Protein AF-A0A090RWK5-F1 (afdb_monomer_lite)

Sequence (52 aa):
MAFKLAAKGVATLEDLADQGVDELEGIEGLTEERAGELIMAARNICWFGDEE

Organism: NCBI:txid990268

Radius of gyration: 10.92 Å; chains: 1; bounding box: 30×18×27 Å

Secondary structure (DSSP, 8-state):
-HHHHHHTT--SHHHHHH--TGGGTT-TT--HHHHHHHHHHHHHHHHHTT--

Structure (mmCIF, N/CA/C/O backbone):
data_AF-A0A090RWK5-F1
#
_entry.id   AF-A0A090RWK5-F1
#
loop_
_atom_site.group_PDB
_atom_site.id
_atom_site.type_symbol
_atom_site.label_atom_id
_atom_site.label_alt_id
_atom_site.label_comp_id
_atom_site.label_asym_id
_atom_site.label_entity_id
_atom_site.label_seq_id
_atom_site.pdbx_PDB_ins_code
_atom_site.Cartn_x
_atom_site.Cartn_y
_atom_site.Cartn_z
_atom_site.occupancy
_atom_site.B_iso_or_equiv
_atom_site.auth_seq_id
_atom_site.auth_comp_id
_atom_site.auth_asym_id
_atom_site.auth_atom_id
_atom_site.pdbx_PDB_model_num
ATOM 1 N N . MET A 1 1 ? -0.915 -11.082 5.678 1.00 71.31 1 MET A N 1
ATOM 2 C CA . MET A 1 1 ? -0.814 -9.634 5.404 1.00 71.31 1 MET A CA 1
ATOM 3 C C . MET A 1 1 ? -1.298 -9.278 4.000 1.00 71.31 1 MET A C 1
ATOM 5 O O . MET A 1 1 ? -2.147 -8.409 3.902 1.00 71.31 1 MET A O 1
ATOM 9 N N . ALA A 1 2 ? -0.895 -10.010 2.951 1.00 77.75 2 ALA A N 1
ATOM 10 C CA . ALA A 1 2 ? -1.368 -9.788 1.573 1.00 77.75 2 ALA A CA 1
ATOM 11 C C . ALA A 1 2 ? -2.904 -9.674 1.428 1.00 77.75 2 ALA A C 1
ATOM 13 O O . ALA A 1 2 ? -3.392 -8.718 0.845 1.00 77.75 2 ALA A O 1
ATOM 14 N N . PHE A 1 3 ? -3.683 -10.565 2.054 1.00 80.12 3 PHE A N 1
ATOM 15 C CA . PHE A 1 3 ? -5.154 -10.483 2.020 1.00 80.12 3 PHE A CA 1
ATOM 16 C C . PHE A 1 3 ? -5.740 -9.228 2.695 1.00 80.12 3 PHE A C 1
ATOM 18 O O . PHE A 1 3 ? -6.808 -8.775 2.299 1.00 80.12 3 PHE A O 1
ATOM 25 N N . LYS A 1 4 ? -5.058 -8.658 3.701 1.00 85.12 4 LYS A N 1
ATOM 26 C CA . LYS A 1 4 ? -5.504 -7.431 4.386 1.00 85.12 4 LYS A CA 1
ATOM 27 C C . LYS A 1 4 ? -5.245 -6.189 3.521 1.00 85.12 4 LYS A C 1
ATOM 29 O O . LYS A 1 4 ? -6.071 -5.287 3.506 1.00 85.12 4 LYS A O 1
ATOM 34 N N . LEU A 1 5 ? -4.137 -6.183 2.777 1.00 85.50 5 LEU A N 1
ATOM 35 C CA . LEU A 1 5 ? -3.817 -5.151 1.785 1.00 85.50 5 LEU A CA 1
ATOM 36 C C . LEU A 1 5 ? -4.788 -5.214 0.596 1.00 85.50 5 LEU A C 1
ATOM 38 O O . LEU A 1 5 ? -5.402 -4.208 0.255 1.00 85.50 5 LEU A O 1
ATOM 42 N N . ALA A 1 6 ? -5.051 -6.415 0.073 1.00 85.75 6 ALA A N 1
ATOM 43 C CA . ALA A 1 6 ? -6.032 -6.618 -0.994 1.00 85.75 6 ALA A CA 1
ATOM 44 C C . ALA A 1 6 ? -7.449 -6.175 -0.588 1.00 85.75 6 ALA A C 1
ATOM 46 O O . ALA A 1 6 ? -8.173 -5.603 -1.397 1.00 85.75 6 ALA A O 1
ATOM 47 N N . ALA A 1 7 ? -7.837 -6.371 0.679 1.00 85.25 7 ALA A N 1
ATOM 48 C CA . ALA A 1 7 ? -9.114 -5.880 1.203 1.00 85.25 7 ALA A CA 1
ATOM 49 C C . ALA A 1 7 ? -9.220 -4.341 1.233 1.00 85.25 7 ALA A C 1
ATOM 51 O O . ALA A 1 7 ? -10.331 -3.817 1.235 1.00 85.25 7 ALA A O 1
ATOM 52 N N . LYS A 1 8 ? -8.088 -3.624 1.230 1.00 84.69 8 LYS A N 1
ATOM 53 C CA . LYS A 1 8 ? -8.016 -2.163 1.075 1.00 84.69 8 LYS A CA 1
ATOM 54 C C . LYS A 1 8 ? -7.875 -1.700 -0.382 1.00 84.69 8 LYS A C 1
ATOM 56 O O . LYS A 1 8 ? -7.739 -0.510 -0.621 1.00 84.69 8 LYS A O 1
ATOM 61 N N . GLY A 1 9 ? -7.938 -2.616 -1.351 1.00 85.44 9 GLY A N 1
ATOM 62 C CA . GLY A 1 9 ? -7.774 -2.298 -2.773 1.00 85.44 9 GLY A CA 1
ATOM 63 C C . GLY A 1 9 ? -6.328 -2.348 -3.269 1.00 85.44 9 GLY A C 1
ATOM 64 O O . GLY A 1 9 ? -6.096 -2.097 -4.442 1.00 85.44 9 GLY A O 1
ATOM 65 N N . VAL A 1 10 ? -5.373 -2.731 -2.416 1.00 92.12 10 VAL A N 1
ATOM 66 C CA . VAL A 1 10 ? -3.962 -2.896 -2.789 1.00 92.12 10 VAL A CA 1
ATOM 67 C C . VAL A 1 10 ? -3.747 -4.324 -3.291 1.00 92.12 10 VAL A C 1
ATOM 69 O O . VAL A 1 10 ? -3.496 -5.242 -2.503 1.00 92.12 10 VAL A O 1
ATOM 72 N N . ALA A 1 11 ? -3.920 -4.537 -4.595 1.00 92.75 11 ALA A N 1
ATOM 73 C CA . ALA A 1 11 ? -3.841 -5.857 -5.221 1.00 92.75 11 ALA A CA 1
ATOM 74 C C . ALA A 1 11 ? -2.461 -6.143 -5.832 1.00 92.75 11 ALA A C 1
ATOM 76 O O . ALA A 1 11 ? -2.076 -7.308 -5.966 1.00 92.75 11 ALA A O 1
ATOM 77 N N . THR A 1 12 ? -1.717 -5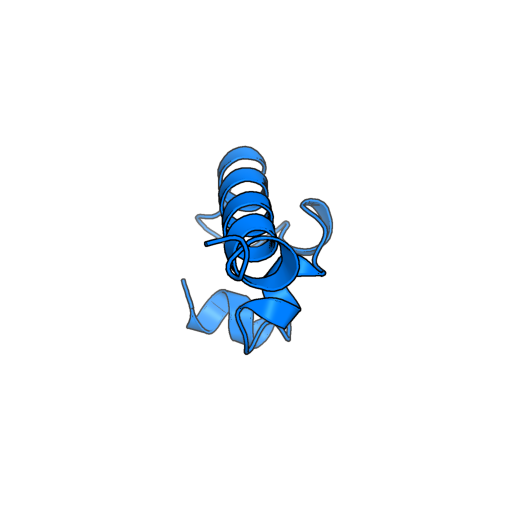.095 -6.176 1.00 93.00 12 THR A N 1
ATOM 78 C CA . THR A 1 12 ? -0.405 -5.164 -6.820 1.00 93.00 12 THR A CA 1
ATOM 79 C C . THR A 1 12 ? 0.666 -4.411 -6.027 1.00 93.00 12 THR A C 1
ATOM 81 O O . THR A 1 12 ? 0.381 -3.711 -5.053 1.00 93.00 12 THR A O 1
ATOM 84 N N . LEU A 1 13 ? 1.930 -4.595 -6.421 1.00 91.81 13 LEU A N 1
ATOM 85 C CA . LEU A 1 13 ? 3.045 -3.850 -5.834 1.00 91.81 13 LEU A CA 1
ATOM 86 C C . LEU A 1 13 ? 2.998 -2.365 -6.223 1.00 91.81 13 LEU A C 1
ATOM 88 O O . LEU A 1 13 ? 3.331 -1.524 -5.397 1.00 91.81 13 LEU A O 1
ATOM 92 N N . GLU A 1 14 ? 2.530 -2.053 -7.434 1.00 93.38 14 GLU A N 1
ATOM 93 C CA . GLU A 1 14 ? 2.308 -0.676 -7.890 1.00 93.38 14 GLU A CA 1
ATOM 94 C C . GLU A 1 14 ? 1.216 0.004 -7.063 1.00 93.38 14 GLU A C 1
ATOM 96 O O . GLU A 1 14 ? 1.447 1.093 -6.545 1.00 93.38 14 GLU A O 1
ATOM 101 N N . ASP A 1 15 ? 0.094 -0.685 -6.809 1.00 94.38 15 ASP A N 1
ATOM 102 C CA . ASP A 1 15 ? -0.968 -0.150 -5.946 1.00 94.38 15 ASP A CA 1
ATOM 103 C C . ASP A 1 15 ? -0.419 0.214 -4.562 1.00 94.38 15 ASP A C 1
ATOM 105 O O . ASP A 1 15 ? -0.807 1.229 -3.994 1.00 94.38 15 ASP A O 1
ATOM 109 N N . LEU A 1 16 ? 0.496 -0.604 -4.020 1.00 94.44 16 LEU A N 1
ATOM 110 C CA . LEU A 1 16 ? 1.147 -0.351 -2.733 1.00 94.44 16 LEU A CA 1
ATOM 111 C C . LEU A 1 16 ? 2.131 0.824 -2.803 1.00 94.44 16 LEU A C 1
ATOM 113 O O . LEU A 1 16 ? 2.246 1.571 -1.834 1.00 94.44 16 LEU A O 1
ATOM 117 N N . ALA A 1 17 ? 2.849 0.978 -3.916 1.00 94.75 17 ALA A N 1
ATOM 118 C CA . ALA A 1 17 ? 3.779 2.083 -4.130 1.00 94.75 17 ALA A CA 1
ATOM 119 C C . ALA A 1 17 ? 3.052 3.439 -4.172 1.00 94.75 17 ALA A C 1
ATOM 121 O O . ALA A 1 17 ? 3.587 4.440 -3.681 1.00 94.75 17 ALA A O 1
ATOM 122 N N . ASP A 1 18 ? 1.821 3.450 -4.681 1.00 94.31 18 ASP A N 1
ATOM 123 C CA . ASP A 1 18 ? 0.969 4.636 -4.762 1.00 94.31 18 ASP A CA 1
ATOM 124 C C . ASP A 1 18 ? 0.270 4.986 -3.437 1.00 94.31 18 ASP A C 1
ATOM 126 O O . ASP A 1 18 ? -0.196 6.115 -3.286 1.00 94.31 18 ASP A O 1
ATOM 130 N N . GLN A 1 19 ? 0.238 4.076 -2.452 1.00 94.12 19 GLN A N 1
ATOM 131 C CA . GLN A 1 19 ? -0.404 4.348 -1.159 1.00 94.12 19 GLN A CA 1
ATOM 132 C C . GLN A 1 19 ? 0.365 5.346 -0.277 1.00 94.12 19 GLN A C 1
ATOM 134 O O . GLN A 1 19 ? 1.601 5.443 -0.298 1.00 94.12 19 GLN A O 1
ATOM 139 N N . GLY A 1 20 ? -0.390 6.032 0.583 1.00 94.94 20 GLY A N 1
ATOM 140 C CA . GLY A 1 20 ? 0.091 6.724 1.783 1.00 94.94 20 GLY A CA 1
ATOM 141 C C . GLY A 1 20 ? 0.156 5.820 3.025 1.00 94.94 20 GLY A C 1
ATOM 142 O O . GLY A 1 20 ? -0.477 4.768 3.096 1.00 94.94 20 GLY A O 1
ATOM 143 N N . VAL A 1 21 ? 0.935 6.219 4.040 1.00 94.25 21 VAL A N 1
ATOM 144 C CA . VAL A 1 21 ? 1.010 5.490 5.329 1.00 94.25 21 VAL A CA 1
ATOM 145 C C . VAL A 1 21 ? -0.332 5.542 6.067 1.00 94.25 21 VAL A C 1
ATOM 147 O O . VAL A 1 21 ? -0.782 4.530 6.604 1.00 94.25 21 VAL A O 1
ATOM 150 N N . ASP A 1 22 ? -0.982 6.702 6.026 1.00 93.56 22 ASP A N 1
ATOM 151 C CA . ASP A 1 22 ? -2.323 6.978 6.541 1.00 93.56 22 ASP A CA 1
ATOM 152 C C . ASP A 1 22 ? -3.389 6.092 5.879 1.00 93.56 22 ASP A C 1
ATOM 154 O O . ASP A 1 22 ? -4.275 5.554 6.543 1.00 93.56 22 ASP A O 1
ATOM 158 N N . GLU A 1 23 ? -3.258 5.832 4.577 1.00 91.31 23 GLU A N 1
ATOM 159 C CA . GLU A 1 23 ? -4.172 4.948 3.844 1.00 91.31 23 GLU A CA 1
ATOM 160 C C . GLU A 1 23 ? -4.088 3.488 4.313 1.00 91.31 23 GLU A C 1
ATOM 162 O O . GLU A 1 23 ? -5.061 2.732 4.206 1.00 91.31 23 GLU A O 1
ATOM 167 N N . LEU A 1 24 ? -2.967 3.082 4.919 1.00 90.69 24 LEU A N 1
ATOM 168 C CA . LEU A 1 24 ? -2.754 1.744 5.470 1.00 90.69 24 LEU A CA 1
ATOM 169 C C . LEU A 1 24 ? -3.097 1.625 6.968 1.00 90.69 24 LEU A C 1
ATOM 171 O O . LEU A 1 24 ? -3.139 0.503 7.484 1.00 90.69 24 LEU A O 1
ATOM 175 N N . GLU A 1 25 ? -3.481 2.715 7.639 1.00 89.50 25 GLU A N 1
ATOM 176 C CA . GLU A 1 25 ? -3.869 2.709 9.058 1.00 89.50 25 GLU A CA 1
ATOM 177 C C . GLU A 1 25 ? -5.055 1.775 9.359 1.00 89.50 25 GLU A C 1
ATOM 179 O O . GLU A 1 25 ? -5.985 1.603 8.569 1.00 89.50 25 GLU A O 1
ATOM 184 N N . GLY A 1 26 ? -5.044 1.131 10.527 1.00 86.38 26 GLY A N 1
ATOM 185 C CA . GLY A 1 26 ? -6.109 0.207 10.940 1.00 86.38 26 GLY A CA 1
ATOM 186 C C . GLY A 1 26 ? -5.981 -1.217 10.385 1.00 86.38 26 GLY A C 1
ATOM 187 O O . GLY A 1 26 ? -6.790 -2.081 10.730 1.00 86.38 26 GLY A O 1
ATOM 188 N N . ILE A 1 27 ? -4.947 -1.517 9.589 1.00 88.75 27 ILE A N 1
ATOM 189 C CA . ILE A 1 27 ? -4.556 -2.906 9.324 1.00 88.75 27 ILE A CA 1
ATOM 190 C C . ILE A 1 27 ? -3.936 -3.482 10.601 1.00 88.75 27 ILE A C 1
ATOM 192 O O . ILE A 1 27 ? -2.824 -3.146 10.999 1.00 88.75 27 ILE A O 1
ATOM 196 N N . GLU A 1 28 ? -4.652 -4.398 11.246 1.00 87.88 28 GLU A N 1
ATOM 197 C CA . GLU A 1 28 ? -4.166 -5.079 12.446 1.00 87.88 28 GLU A CA 1
ATOM 198 C C . GLU A 1 28 ? -2.822 -5.787 12.175 1.00 87.88 28 GLU A C 1
ATOM 200 O O . GLU A 1 28 ? -2.731 -6.673 11.312 1.00 87.88 28 GLU A O 1
ATOM 205 N N . GLY A 1 29 ? -1.800 -5.410 12.949 1.00 85.25 29 GLY A N 1
ATOM 206 C CA . GLY A 1 29 ? -0.429 -5.912 12.827 1.00 85.25 29 GLY A CA 1
ATOM 207 C C . GLY A 1 29 ? 0.456 -5.128 11.852 1.00 85.25 29 GLY A C 1
ATOM 208 O O . GLY A 1 29 ? 1.578 -5.560 11.596 1.00 85.25 29 GLY A O 1
ATOM 209 N N . LEU A 1 30 ? -0.028 -4.009 11.306 1.00 90.81 30 LEU A N 1
ATOM 210 C CA . LEU A 1 30 ? 0.752 -3.075 10.500 1.00 90.81 30 LEU A CA 1
ATOM 211 C C . LEU A 1 30 ? 0.875 -1.743 11.250 1.00 90.81 30 LEU A C 1
ATOM 213 O O . LEU A 1 30 ? -0.111 -1.037 11.439 1.00 90.81 30 LEU A O 1
ATOM 217 N N . THR A 1 31 ? 2.081 -1.431 11.718 1.00 93.75 31 THR A N 1
ATOM 218 C CA . THR A 1 31 ? 2.396 -0.130 12.321 1.00 93.75 31 THR A CA 1
ATOM 219 C C . THR A 1 31 ? 2.693 0.899 11.233 1.00 93.75 31 THR A C 1
ATOM 221 O O . THR A 1 31 ? 3.037 0.522 10.114 1.00 93.75 31 THR A O 1
ATOM 224 N N . GLU A 1 32 ? 2.619 2.188 11.564 1.00 93.62 32 GLU A N 1
ATOM 225 C CA . GLU A 1 32 ? 2.976 3.284 10.647 1.00 93.62 32 GLU A CA 1
ATOM 226 C C . GLU A 1 32 ? 4.402 3.136 10.093 1.00 93.62 32 GLU A C 1
ATOM 228 O O . GLU A 1 32 ? 4.622 3.255 8.891 1.00 93.62 32 GLU A O 1
ATOM 233 N N . GLU A 1 33 ? 5.364 2.784 10.952 1.00 94.94 33 GLU A N 1
ATOM 234 C CA . GLU A 1 33 ? 6.758 2.542 10.557 1.00 94.94 33 GLU A CA 1
ATOM 235 C C . GLU A 1 33 ? 6.862 1.403 9.532 1.00 94.94 33 GLU A C 1
ATOM 237 O O . GLU A 1 33 ? 7.446 1.566 8.462 1.00 94.94 33 GLU A O 1
ATOM 242 N N . ARG A 1 34 ? 6.202 0.270 9.806 1.00 93.25 34 ARG A N 1
ATOM 243 C CA . ARG A 1 34 ? 6.182 -0.894 8.912 1.00 93.25 34 ARG A CA 1
ATOM 244 C C . ARG A 1 34 ? 5.458 -0.595 7.598 1.00 93.25 34 ARG A C 1
ATOM 246 O O . ARG A 1 34 ? 5.852 -1.109 6.555 1.00 93.25 34 ARG A O 1
ATOM 253 N N . ALA A 1 35 ? 4.390 0.199 7.640 1.00 94.38 35 ALA A N 1
ATOM 254 C CA . ALA A 1 35 ? 3.682 0.657 6.451 1.00 94.38 35 ALA A CA 1
ATOM 255 C C . ALA A 1 35 ? 4.597 1.528 5.580 1.00 94.38 35 ALA A C 1
ATOM 257 O O . ALA A 1 35 ? 4.712 1.275 4.383 1.00 94.38 35 ALA A O 1
ATOM 258 N N . GLY A 1 36 ? 5.314 2.478 6.186 1.00 95.19 36 GLY A N 1
ATOM 259 C CA . GLY A 1 36 ? 6.286 3.322 5.494 1.00 95.19 36 GLY A CA 1
ATOM 260 C C . GLY A 1 36 ? 7.413 2.520 4.843 1.00 95.19 36 GLY A C 1
ATOM 261 O O . GLY A 1 36 ? 7.723 2.745 3.674 1.00 95.19 36 GLY A O 1
ATOM 262 N N . GLU A 1 37 ? 7.980 1.542 5.556 1.00 95.56 37 GLU A N 1
ATOM 263 C CA . GLU A 1 37 ? 8.994 0.627 5.008 1.00 95.56 37 GLU A CA 1
ATOM 264 C C . GLU A 1 37 ? 8.487 -0.127 3.772 1.00 95.56 37 GLU A C 1
ATOM 266 O O . GLU A 1 37 ? 9.183 -0.201 2.760 1.00 95.56 37 GLU A O 1
ATOM 271 N N . LEU A 1 38 ? 7.270 -0.675 3.838 1.00 93.88 38 LEU A N 1
ATOM 272 C CA . LEU A 1 38 ? 6.677 -1.437 2.738 1.00 93.88 38 LEU A CA 1
ATOM 273 C C . LEU A 1 38 ? 6.371 -0.557 1.522 1.0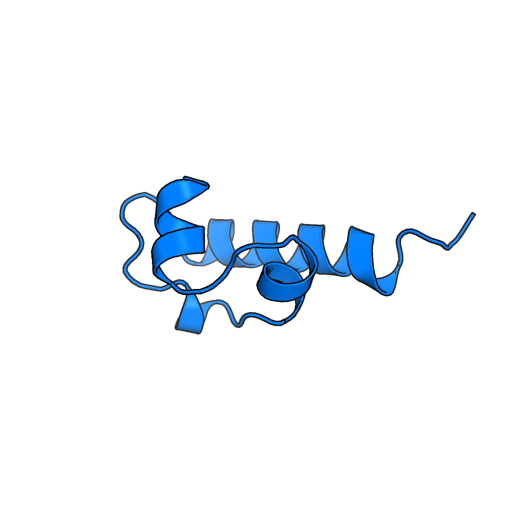0 93.88 38 LEU A C 1
ATOM 275 O O . LEU A 1 38 ? 6.652 -0.974 0.400 1.00 93.88 38 LEU A O 1
ATOM 279 N N . ILE A 1 39 ? 5.844 0.651 1.736 1.00 95.00 39 ILE A N 1
ATOM 280 C CA . ILE A 1 39 ? 5.570 1.617 0.664 1.00 95.00 39 ILE A CA 1
ATOM 281 C C . ILE A 1 39 ? 6.879 2.049 -0.003 1.00 95.00 39 ILE A C 1
ATOM 283 O O . ILE A 1 39 ? 6.978 2.041 -1.227 1.00 95.00 39 ILE A O 1
ATOM 287 N N . MET A 1 40 ? 7.912 2.383 0.779 1.00 94.88 40 MET A N 1
ATOM 288 C CA . MET A 1 40 ? 9.219 2.751 0.224 1.00 94.88 40 MET A CA 1
ATOM 289 C C . MET A 1 40 ? 9.855 1.597 -0.552 1.00 94.88 40 MET A C 1
ATOM 291 O O . MET A 1 40 ? 10.383 1.816 -1.638 1.00 94.88 40 MET A O 1
ATOM 295 N N . ALA A 1 41 ? 9.773 0.367 -0.040 1.00 94.56 41 ALA A N 1
ATOM 296 C CA . ALA A 1 41 ? 10.255 -0.808 -0.757 1.00 94.56 41 ALA A CA 1
ATOM 297 C C . ALA A 1 41 ? 9.492 -1.031 -2.074 1.00 94.56 41 ALA A C 1
ATOM 299 O O . ALA A 1 41 ? 10.114 -1.312 -3.096 1.00 94.56 41 ALA A O 1
ATOM 300 N N . ALA A 1 42 ? 8.166 -0.861 -2.070 1.00 94.25 42 ALA A N 1
ATOM 301 C CA . ALA A 1 42 ? 7.345 -0.955 -3.272 1.00 94.25 42 ALA A CA 1
ATOM 302 C C . ALA A 1 42 ? 7.719 0.125 -4.301 1.00 94.25 42 ALA A C 1
ATOM 304 O O . ALA A 1 42 ? 7.960 -0.206 -5.456 1.00 94.25 42 ALA A O 1
ATOM 305 N N . ARG A 1 43 ? 7.878 1.387 -3.878 1.00 94.75 43 ARG A N 1
ATOM 306 C CA . ARG A 1 43 ? 8.335 2.495 -4.741 1.00 94.75 43 ARG A CA 1
ATOM 307 C C . ARG A 1 43 ? 9.717 2.247 -5.323 1.00 94.75 43 ARG A C 1
ATOM 309 O O . ARG A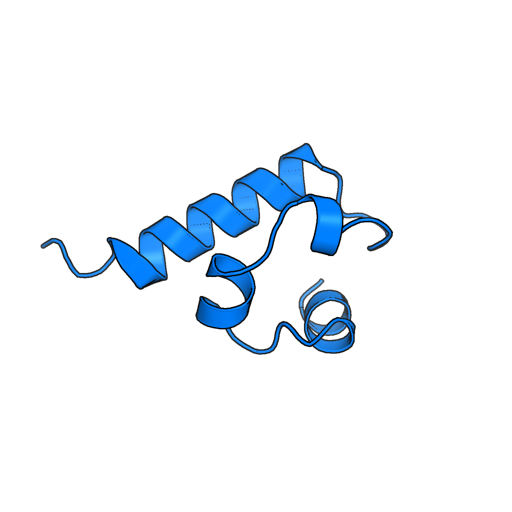 1 43 ? 9.919 2.464 -6.510 1.00 94.75 43 ARG A O 1
ATOM 316 N N . ASN A 1 44 ? 10.654 1.754 -4.517 1.00 94.00 44 ASN A N 1
ATOM 317 C CA . ASN A 1 44 ? 11.991 1.407 -4.994 1.00 94.00 44 ASN A CA 1
ATOM 318 C C . ASN A 1 44 ? 11.939 0.377 -6.123 1.00 94.00 44 ASN A C 1
ATOM 320 O O . ASN A 1 44 ? 12.667 0.513 -7.093 1.00 94.00 44 ASN A O 1
ATOM 324 N N . ILE A 1 45 ? 11.058 -0.618 -6.034 1.00 92.12 45 ILE A N 1
ATOM 325 C CA . ILE A 1 45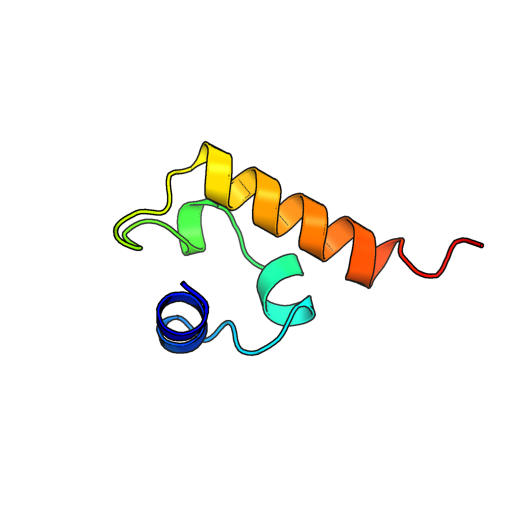 ? 10.927 -1.643 -7.074 1.00 92.12 45 ILE A CA 1
ATOM 326 C C . ILE A 1 45 ? 10.158 -1.105 -8.290 1.00 92.12 45 ILE A C 1
ATOM 328 O O . ILE A 1 45 ? 10.606 -1.283 -9.415 1.00 92.12 45 ILE A O 1
ATOM 332 N N . CYS A 1 46 ? 9.019 -0.441 -8.086 1.00 91.56 46 CYS A N 1
ATOM 333 C CA . CYS A 1 46 ? 8.139 -0.003 -9.173 1.00 91.56 46 CYS A CA 1
ATOM 334 C C . CYS A 1 46 ? 8.659 1.222 -9.934 1.00 91.56 46 CYS A C 1
ATOM 336 O O . CYS A 1 46 ? 8.368 1.367 -11.116 1.00 91.56 46 CYS A O 1
ATOM 338 N N . TRP A 1 47 ? 9.375 2.129 -9.267 1.00 87.19 47 TRP A N 1
ATOM 339 C CA . TRP A 1 47 ? 9.827 3.391 -9.865 1.00 87.19 47 TRP A CA 1
ATOM 340 C C . TRP A 1 47 ? 11.331 3.413 -10.141 1.00 87.19 47 TRP A C 1
ATOM 342 O O . TRP A 1 47 ? 11.760 4.127 -11.041 1.00 87.19 47 TRP A O 1
ATOM 352 N N . PHE A 1 48 ? 12.122 2.645 -9.384 1.00 83.19 48 PHE A N 1
ATOM 353 C CA . PHE A 1 48 ? 13.588 2.647 -9.465 1.00 83.19 48 PHE A CA 1
ATOM 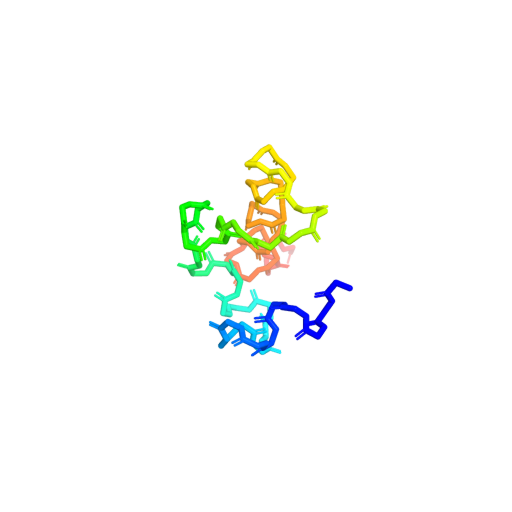354 C C . PHE A 1 48 ? 14.188 1.256 -9.746 1.00 83.19 48 PHE A C 1
ATOM 356 O O . PHE A 1 48 ? 15.405 1.113 -9.783 1.00 83.19 48 PHE A O 1
ATOM 363 N N . GLY A 1 49 ? 13.360 0.221 -9.945 1.00 73.56 49 GLY A N 1
ATOM 364 C CA . GLY A 1 49 ? 13.817 -1.164 -10.116 1.00 73.56 49 GLY A CA 1
ATOM 365 C C . GLY A 1 49 ? 14.431 -1.473 -11.482 1.00 73.56 49 GLY A C 1
ATOM 366 O O . GLY A 1 49 ? 15.084 -2.503 -11.617 1.00 73.56 49 GLY A O 1
ATOM 367 N N . ASP A 1 50 ? 14.253 -0.579 -12.457 1.00 65.00 50 ASP A N 1
ATOM 368 C CA . ASP A 1 50 ? 14.816 -0.689 -13.809 1.00 65.00 50 ASP A CA 1
ATOM 369 C C . ASP A 1 50 ? 16.158 0.062 -13.971 1.00 65.00 50 ASP A C 1
ATOM 371 O O . ASP A 1 50 ? 16.694 0.127 -15.077 1.00 65.00 50 ASP A O 1
ATOM 375 N N . GLU A 1 51 ? 16.728 0.637 -12.901 1.00 57.38 51 GLU A N 1
ATOM 376 C CA . GLU A 1 51 ? 18.091 1.193 -12.932 1.00 57.38 51 GLU A CA 1
ATOM 377 C C . GLU A 1 51 ? 19.149 0.086 -12.729 1.00 57.38 51 GLU A C 1
ATOM 379 O O . GLU A 1 51 ? 19.749 -0.029 -11.660 1.00 57.38 51 GLU A O 1
ATOM 384 N N . GLU A 1 52 ? 19.400 -0.714 -13.774 1.00 52.53 52 GLU A N 1
ATOM 385 C CA . GLU A 1 52 ? 20.654 -1.474 -13.972 1.00 52.53 52 GLU A CA 1
ATOM 386 C C . GLU A 1 52 ? 21.158 -1.379 -15.423 1.00 52.53 52 GLU A C 1
ATOM 388 O O . GLU A 1 52 ? 20.364 -1.610 -16.365 1.00 52.53 52 GLU A O 1
#

InterPro domains:
  IPR010214 Transcription termination factor NusA, C-terminal duplication [TIGR01954] (1-46)
  IPR010995 DNA repair Rad51/transcription factor NusA, alpha-helical [SSF47794] (1-49)
  IPR060101 SAM-like helix-hairpin-helix tandem [PF14520] (1-43)

pLDDT: 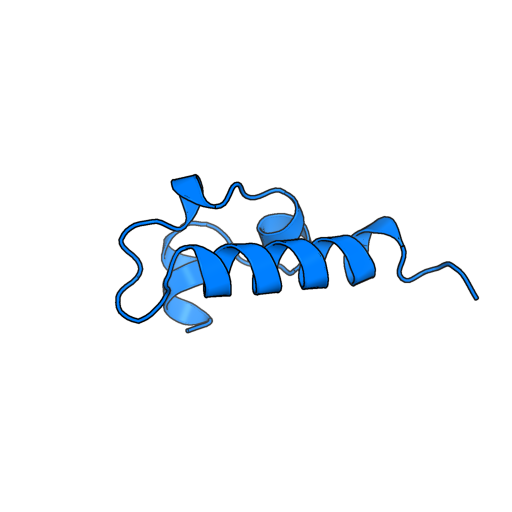mean 88.34, std 9.33, range [52.53, 95.56]

Foldseek 3Di:
DQVLCVVLVNNDLVSLLPDDLVSSPPSPPADSVNSVVSNVVSCCCPPVVPPD